Protein AF-A0A497MZ83-F1 (afdb_monomer_lite)

Secondary structure (DSSP, 8-state):
-HHHHHHHHHHHHHHHHHHHHHHHHHHHT-----------------------------------------SSHHHHHHHHHHHHHHHHH-

Radius of gyration: 55.44 Å; chains: 1; bounding box: 96×22×136 Å

Foldseek 3Di:
DVVVVVVVVVVVVVVVVVVVVVVVVVVVPPPPPPPPPPPPPPDDDDDDDDDDDDDDDPDDDDDDAFAADDPDPVVRVVVRVVVVVVVVVD

Sequence (90 aa):
MRFERKILTIFSILAVILVAGYLFIQLQTYPVKAVEEEEIEEETLTVTGIGFAKSMPSIVKIRFSVVTEDISVEDAVRRNAEKMCNAIEA

Structure (mmCIF, N/CA/C/O backbone):
data_AF-A0A497MZ83-F1
#
_entry.id   AF-A0A497MZ83-F1
#
loop_
_atom_site.group_PDB
_atom_site.id
_atom_site.type_symbol
_atom_site.label_atom_id
_atom_site.label_alt_id
_atom_site.label_comp_id
_atom_site.label_asym_id
_atom_site.label_entity_id
_atom_site.label_seq_id
_atom_site.pdbx_PDB_ins_code
_atom_site.Cartn_x
_atom_site.Cartn_y
_atom_site.Cartn_z
_atom_site.occupancy
_atom_site.B_iso_or_equiv
_atom_site.auth_seq_id
_atom_site.auth_comp_id
_atom_site.auth_asym_id
_atom_site.auth_atom_id
_atom_site.pdbx_PDB_model_num
ATOM 1 N N . MET A 1 1 ? 76.348 -1.714 -96.163 1.00 55.88 1 MET A N 1
ATOM 2 C CA . MET A 1 1 ? 74.925 -1.892 -96.547 1.00 55.88 1 MET A CA 1
ATOM 3 C C . MET A 1 1 ? 74.187 -3.126 -96.000 1.00 55.88 1 MET A C 1
ATOM 5 O O . MET A 1 1 ? 73.023 -2.956 -95.653 1.00 55.88 1 MET A O 1
ATOM 9 N N . ARG A 1 2 ? 74.727 -4.365 -95.971 1.00 60.47 2 ARG A N 1
ATOM 10 C CA . ARG A 1 2 ? 74.002 -5.535 -95.386 1.00 60.47 2 ARG A CA 1
ATOM 11 C C . ARG A 1 2 ? 74.142 -5.648 -93.857 1.00 60.47 2 ARG A C 1
ATOM 13 O O . A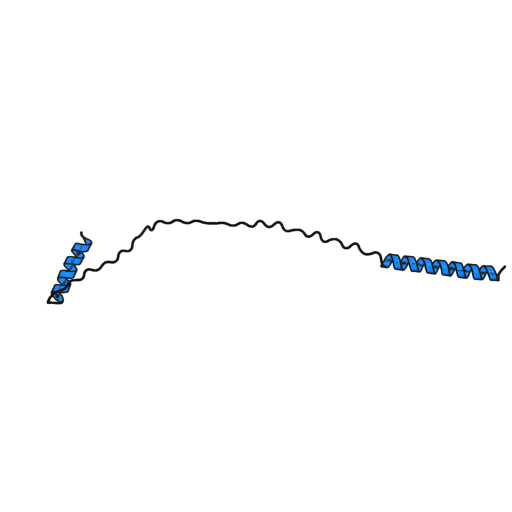RG A 1 2 ? 73.218 -6.117 -93.208 1.00 60.47 2 ARG A O 1
ATOM 20 N N . PHE A 1 3 ? 75.270 -5.209 -93.297 1.00 59.59 3 PHE A N 1
ATOM 21 C CA . PHE A 1 3 ? 75.557 -5.265 -91.856 1.00 59.59 3 PHE A CA 1
ATOM 22 C C . PHE A 1 3 ? 74.808 -4.179 -91.063 1.00 59.59 3 PHE A C 1
ATOM 24 O O . PHE A 1 3 ? 74.149 -4.484 -90.077 1.00 59.59 3 PHE A O 1
ATOM 31 N N . GLU A 1 4 ? 74.783 -2.942 -91.569 1.00 67.44 4 GLU A N 1
ATOM 32 C CA . GLU A 1 4 ? 74.046 -1.816 -90.964 1.00 67.44 4 GLU A CA 1
ATOM 33 C C . GLU A 1 4 ? 72.536 -2.071 -90.896 1.00 67.44 4 GLU A C 1
ATOM 35 O O . GLU A 1 4 ? 71.900 -1.761 -89.895 1.00 67.44 4 GLU A O 1
ATOM 40 N N . ARG A 1 5 ? 71.964 -2.716 -91.925 1.00 72.62 5 ARG A N 1
ATOM 41 C CA . ARG A 1 5 ? 70.546 -3.104 -91.925 1.00 72.62 5 ARG A CA 1
ATOM 42 C C . ARG A 1 5 ? 70.217 -4.107 -90.819 1.00 72.62 5 ARG A C 1
ATOM 44 O O . ARG A 1 5 ? 69.177 -3.972 -90.194 1.00 72.62 5 ARG A O 1
ATOM 51 N N . LYS A 1 6 ? 71.107 -5.067 -90.537 1.00 74.75 6 LYS A N 1
ATOM 52 C CA . LYS A 1 6 ? 70.914 -6.036 -89.444 1.00 74.75 6 LYS A CA 1
ATOM 53 C C . LYS A 1 6 ? 70.947 -5.359 -88.074 1.00 74.75 6 LYS A C 1
ATOM 55 O O . LYS A 1 6 ? 70.119 -5.680 -87.231 1.00 74.75 6 LYS A O 1
ATOM 60 N N . ILE A 1 7 ? 71.861 -4.407 -87.877 1.00 81.50 7 ILE A N 1
ATOM 61 C CA . ILE A 1 7 ? 71.952 -3.632 -86.631 1.00 81.50 7 ILE A CA 1
ATOM 62 C C . ILE A 1 7 ? 70.680 -2.802 -86.427 1.00 81.50 7 ILE A C 1
ATOM 64 O O . ILE A 1 7 ? 70.091 -2.849 -85.351 1.00 81.50 7 ILE A O 1
ATOM 68 N N . LEU A 1 8 ? 70.205 -2.118 -87.471 1.00 81.50 8 LEU A N 1
ATOM 69 C CA . LEU A 1 8 ? 68.981 -1.318 -87.403 1.00 81.50 8 LEU A CA 1
ATOM 70 C C . LEU A 1 8 ? 67.753 -2.166 -87.019 1.00 81.50 8 LEU A C 1
ATOM 72 O O . LEU A 1 8 ? 66.951 -1.747 -86.190 1.00 81.50 8 LEU A O 1
ATOM 76 N N . THR A 1 9 ? 67.633 -3.379 -87.573 1.00 82.75 9 THR A N 1
ATOM 77 C CA . THR A 1 9 ? 66.546 -4.314 -87.237 1.00 82.75 9 THR A CA 1
ATOM 78 C C . THR A 1 9 ? 66.615 -4.795 -85.786 1.00 82.75 9 THR A C 1
ATOM 80 O O . THR A 1 9 ? 65.584 -4.937 -85.135 1.00 82.75 9 THR A O 1
ATOM 83 N N . ILE A 1 10 ? 67.815 -5.020 -85.245 1.00 86.31 10 ILE A N 1
ATOM 84 C CA . ILE A 1 10 ? 67.974 -5.409 -83.836 1.00 86.31 10 ILE A CA 1
ATOM 85 C C . ILE A 1 10 ? 67.509 -4.270 -82.921 1.00 86.31 10 ILE A C 1
ATOM 87 O O . ILE A 1 10 ? 66.735 -4.512 -81.996 1.00 86.31 10 ILE A O 1
ATOM 91 N N . PHE A 1 11 ? 67.904 -3.027 -83.212 1.00 86.19 11 PHE A N 1
ATOM 92 C CA . PHE A 1 11 ? 67.456 -1.864 -82.440 1.00 86.19 11 PHE A CA 1
ATOM 93 C C . PHE A 1 11 ? 65.943 -1.640 -82.526 1.00 86.19 11 PHE A C 1
ATOM 95 O O . PHE A 1 11 ? 65.324 -1.328 -81.509 1.00 86.19 11 PHE A O 1
ATOM 102 N N . SER A 1 12 ? 65.324 -1.849 -83.694 1.00 84.94 12 SER A N 1
ATOM 103 C CA . SER A 1 12 ? 63.869 -1.713 -83.821 1.00 84.94 12 SER A CA 1
ATOM 104 C C . SER A 1 12 ? 63.118 -2.765 -83.004 1.00 84.94 12 SER A C 1
ATOM 106 O O . SER A 1 12 ? 62.125 -2.442 -82.362 1.00 84.94 12 SER A O 1
ATOM 108 N N . ILE A 1 13 ? 63.603 -4.012 -82.979 1.00 88.69 13 ILE A N 1
ATOM 109 C CA . ILE A 1 13 ? 62.999 -5.079 -82.167 1.00 88.69 13 ILE A CA 1
ATOM 110 C C . ILE A 1 13 ? 63.146 -4.760 -80.675 1.00 88.69 13 ILE A C 1
ATOM 112 O O . ILE A 1 13 ? 62.180 -4.883 -79.923 1.00 88.69 13 ILE A O 1
ATOM 116 N N . LEU A 1 14 ? 64.325 -4.294 -80.251 1.00 89.44 14 LEU A N 1
ATOM 117 C CA . LEU A 1 14 ? 64.576 -3.930 -78.857 1.00 89.44 14 LEU A CA 1
ATOM 118 C C . LEU A 1 14 ? 63.647 -2.798 -78.385 1.00 89.44 14 LEU A C 1
ATOM 120 O O . LEU A 1 14 ? 63.107 -2.858 -77.282 1.00 89.44 14 LEU A O 1
ATOM 124 N N . ALA A 1 15 ? 63.419 -1.796 -79.239 1.00 87.44 15 ALA A N 1
ATOM 125 C CA . ALA A 1 15 ? 62.515 -0.687 -78.950 1.00 87.44 15 ALA A CA 1
ATOM 126 C C . ALA A 1 15 ? 61.059 -1.152 -78.779 1.00 87.44 15 ALA A C 1
ATOM 128 O O . ALA A 1 15 ? 60.382 -0.718 -77.849 1.00 87.44 15 ALA A O 1
ATOM 129 N N . VAL A 1 16 ? 60.588 -2.075 -79.624 1.00 90.50 16 VAL A N 1
ATOM 130 C CA . VAL A 1 16 ? 59.228 -2.631 -79.516 1.00 90.50 16 VAL A CA 1
ATOM 131 C C . VAL A 1 16 ? 59.048 -3.408 -78.209 1.00 90.50 16 VAL A C 1
ATOM 133 O O . VAL A 1 16 ? 58.028 -3.243 -77.542 1.00 90.50 16 VAL A O 1
ATOM 136 N N . ILE A 1 17 ? 60.046 -4.200 -77.802 1.00 90.56 17 ILE A N 1
ATOM 137 C CA . ILE A 1 17 ? 60.005 -4.955 -76.539 1.00 90.56 17 ILE A CA 1
ATOM 138 C C . ILE A 1 17 ? 59.938 -4.006 -75.334 1.00 90.56 17 ILE A C 1
ATOM 140 O O . ILE A 1 17 ? 59.142 -4.226 -74.422 1.00 90.56 17 ILE A O 1
ATOM 144 N N . LEU A 1 18 ? 60.726 -2.926 -75.345 1.00 88.88 18 LEU A N 1
ATOM 145 C CA . LEU A 1 18 ? 60.723 -1.909 -74.288 1.00 88.88 18 LEU A CA 1
ATOM 146 C C . LEU A 1 18 ? 59.359 -1.222 -74.140 1.00 88.88 18 LEU A C 1
ATOM 148 O O . LEU A 1 18 ? 58.856 -1.087 -73.026 1.00 88.88 18 LEU A O 1
ATOM 152 N N . VAL A 1 19 ? 58.740 -0.827 -75.255 1.00 87.81 19 VAL A N 1
ATOM 153 C CA . VAL A 1 19 ? 57.422 -0.172 -75.243 1.00 87.81 19 VAL A CA 1
ATOM 154 C C . VAL A 1 19 ? 56.332 -1.133 -74.768 1.00 87.81 19 VAL A C 1
ATOM 156 O O . VAL A 1 19 ? 55.504 -0.758 -73.938 1.00 87.81 19 VAL A O 1
ATOM 159 N N . ALA A 1 20 ? 56.350 -2.383 -75.238 1.00 85.06 20 ALA A N 1
ATOM 160 C CA . ALA A 1 20 ? 55.394 -3.399 -74.803 1.00 85.06 20 ALA A CA 1
ATOM 161 C C . ALA A 1 20 ? 55.514 -3.691 -73.296 1.00 85.06 20 ALA A C 1
ATOM 163 O O . ALA A 1 20 ? 54.499 -3.772 -72.604 1.00 85.06 20 ALA A O 1
ATOM 164 N N . GLY A 1 21 ? 56.743 -3.779 -72.776 1.00 84.50 21 GLY A N 1
ATOM 165 C CA . GLY A 1 21 ? 56.996 -3.956 -71.345 1.00 84.50 21 GLY A CA 1
ATOM 166 C C . GLY A 1 21 ? 56.483 -2.786 -70.502 1.00 84.50 21 GLY A C 1
ATOM 167 O O . GLY A 1 21 ? 55.831 -3.005 -69.484 1.00 84.50 21 GLY A O 1
ATOM 168 N N . TYR A 1 22 ? 56.707 -1.546 -70.950 1.00 83.44 22 TYR A N 1
ATOM 169 C CA . TYR A 1 22 ? 56.215 -0.352 -70.256 1.00 83.44 22 TYR A CA 1
ATOM 170 C C . TYR A 1 22 ? 54.681 -0.311 -70.174 1.00 83.44 22 TYR A C 1
ATOM 172 O O . TYR A 1 22 ? 54.122 -0.063 -69.105 1.00 83.44 22 TYR A O 1
ATOM 180 N N . LEU A 1 23 ? 53.994 -0.601 -71.285 1.00 80.75 23 LEU A N 1
ATOM 181 C CA . LEU A 1 23 ? 52.529 -0.616 -71.329 1.00 80.75 23 LEU A CA 1
ATOM 182 C C . LEU A 1 23 ? 51.931 -1.721 -70.449 1.00 80.75 23 LEU A C 1
ATOM 18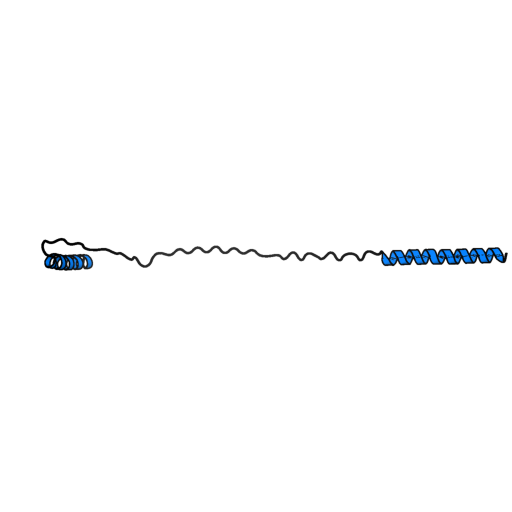4 O O . LEU A 1 23 ? 50.915 -1.493 -69.797 1.00 80.75 23 LEU A O 1
ATOM 188 N N . PHE A 1 24 ? 52.569 -2.893 -70.392 1.00 79.25 24 PHE A N 1
ATOM 189 C CA . PHE A 1 24 ? 52.118 -3.998 -69.545 1.00 79.25 24 PHE A CA 1
ATOM 190 C C . PHE A 1 24 ? 52.174 -3.644 -68.053 1.00 79.25 24 PHE A C 1
ATOM 192 O O . PHE A 1 24 ? 51.224 -3.921 -67.323 1.00 79.25 24 PHE A O 1
ATOM 199 N N . ILE A 1 25 ? 53.246 -2.977 -67.609 1.00 75.25 25 ILE A N 1
ATOM 200 C CA . ILE A 1 25 ? 53.384 -2.522 -66.217 1.00 75.25 25 ILE A CA 1
ATOM 201 C C . ILE A 1 25 ? 52.302 -1.490 -65.883 1.00 75.25 25 ILE A C 1
ATOM 203 O O . ILE A 1 25 ? 51.626 -1.638 -64.870 1.00 75.25 25 ILE A O 1
ATOM 207 N N . GLN A 1 26 ? 52.082 -0.501 -66.760 1.00 68.69 26 GLN A N 1
ATOM 208 C CA . GLN A 1 26 ? 51.041 0.516 -66.561 1.00 68.69 26 GLN A CA 1
ATOM 209 C C . GLN A 1 26 ? 49.643 -0.097 -66.433 1.00 68.69 26 GLN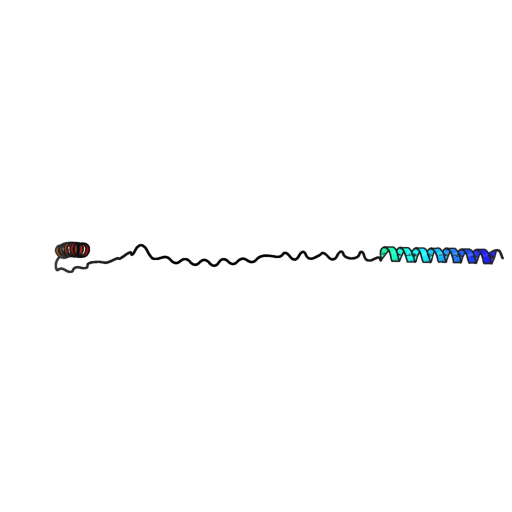 A C 1
ATOM 211 O O . GLN A 1 26 ? 48.855 0.339 -65.596 1.00 68.69 26 GLN A O 1
ATOM 216 N N . LEU A 1 27 ? 49.344 -1.137 -67.223 1.00 64.75 27 LEU A N 1
ATOM 217 C CA . LEU A 1 27 ? 48.062 -1.837 -67.157 1.00 64.75 27 LEU A CA 1
ATOM 218 C C . LEU A 1 27 ? 47.844 -2.527 -65.800 1.00 64.75 27 LEU A C 1
ATOM 220 O O . LEU A 1 27 ? 46.722 -2.540 -65.301 1.00 64.75 27 LEU A O 1
ATOM 224 N N . GLN A 1 28 ? 48.904 -3.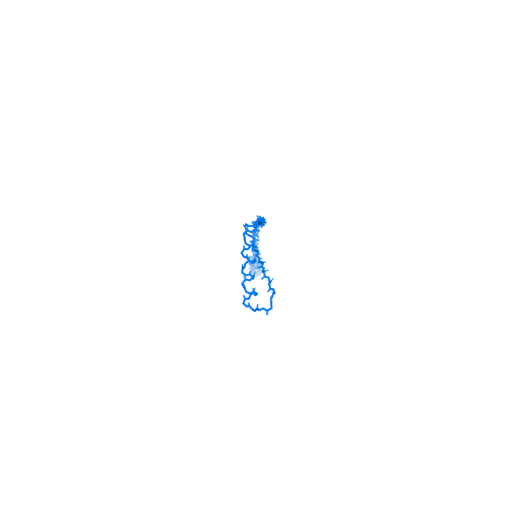075 -65.194 1.00 62.44 28 GLN A N 1
ATOM 225 C CA . GLN A 1 28 ? 48.829 -3.707 -63.871 1.00 62.44 28 GLN A CA 1
ATOM 226 C C . GLN A 1 28 ? 48.783 -2.703 -62.717 1.00 62.44 28 GLN A C 1
ATOM 228 O O . GLN A 1 28 ? 48.305 -3.045 -61.638 1.00 62.44 28 GLN A O 1
ATOM 233 N N . THR A 1 29 ? 49.264 -1.477 -62.924 1.00 59.38 29 THR A N 1
ATOM 234 C CA . THR A 1 29 ? 49.296 -0.438 -61.888 1.00 59.38 29 THR A CA 1
ATOM 235 C C . THR A 1 29 ? 48.127 0.533 -61.946 1.00 59.38 29 THR A C 1
ATOM 237 O O . THR A 1 29 ? 48.130 1.480 -61.165 1.00 59.38 29 THR A O 1
ATOM 240 N N . TYR A 1 30 ? 47.134 0.344 -62.827 1.00 55.91 30 TYR A N 1
ATOM 241 C CA . TYR A 1 30 ? 45.895 1.116 -62.724 1.00 55.91 30 TYR A CA 1
ATOM 242 C C . TYR A 1 30 ? 45.282 0.851 -61.346 1.00 55.91 30 TYR A C 1
ATOM 244 O O . TYR A 1 30 ? 44.862 -0.279 -61.083 1.00 55.91 30 TYR A O 1
ATOM 252 N N . PRO A 1 31 ? 45.224 1.854 -60.452 1.00 52.78 31 PRO A N 1
ATOM 253 C CA . PRO A 1 31 ? 44.535 1.663 -59.198 1.00 52.78 31 PRO A CA 1
ATOM 254 C C . PRO A 1 31 ? 43.064 1.460 -59.550 1.00 52.78 31 PRO A C 1
ATOM 256 O O . PRO A 1 31 ? 42.431 2.328 -60.158 1.00 52.78 31 PRO A O 1
ATOM 259 N N . VAL A 1 32 ? 42.528 0.290 -59.199 1.00 54.59 32 VAL A N 1
ATOM 260 C CA . VAL A 1 32 ? 41.084 0.104 -59.064 1.00 54.59 32 VAL A CA 1
ATOM 261 C C . VAL A 1 32 ? 40.631 1.265 -58.192 1.00 54.59 32 VAL A C 1
ATOM 263 O O . VAL A 1 32 ? 41.085 1.378 -57.053 1.00 54.59 32 VAL A O 1
ATOM 266 N N . LYS A 1 33 ? 39.838 2.190 -58.748 1.00 51.06 33 LYS A N 1
ATOM 267 C CA . LYS A 1 33 ? 39.219 3.240 -57.942 1.00 51.06 33 LYS A CA 1
ATOM 268 C C . LYS A 1 33 ? 38.492 2.508 -56.824 1.00 51.06 33 LYS A C 1
ATOM 270 O O . LYS A 1 33 ? 37.589 1.726 -57.118 1.00 51.06 33 LYS A O 1
ATOM 275 N N . ALA A 1 34 ? 38.956 2.690 -55.590 1.00 50.50 34 ALA A N 1
ATOM 276 C CA . ALA A 1 34 ? 38.227 2.230 -54.428 1.00 50.50 34 ALA A CA 1
ATOM 277 C C . ALA A 1 34 ? 36.812 2.786 -54.585 1.00 50.50 34 ALA A C 1
ATOM 279 O O . ALA A 1 34 ? 36.638 3.990 -54.779 1.00 50.50 34 ALA A O 1
ATOM 280 N N . VAL A 1 35 ? 35.830 1.891 -54.651 1.00 54.12 35 VAL A N 1
ATOM 281 C CA . VAL A 1 35 ? 34.437 2.282 -54.496 1.00 54.12 35 VAL A CA 1
ATOM 282 C C . VAL A 1 35 ? 34.391 2.867 -53.094 1.00 54.12 35 VAL A C 1
ATOM 284 O O . VAL A 1 35 ? 34.663 2.151 -52.134 1.00 54.12 35 VAL A O 1
ATOM 287 N N . GLU A 1 36 ? 34.198 4.180 -52.991 1.00 51.75 36 GLU A N 1
ATOM 288 C CA . GLU A 1 36 ? 33.845 4.801 -51.723 1.00 51.75 36 GLU A CA 1
ATOM 289 C C . GLU A 1 36 ? 32.552 4.106 -51.298 1.00 51.75 36 GLU A C 1
ATOM 291 O O . GLU A 1 36 ? 31.534 4.211 -51.983 1.00 51.75 36 GLU A O 1
ATOM 296 N N . GLU A 1 37 ? 32.631 3.265 -50.266 1.00 52.06 37 GLU A N 1
ATOM 297 C CA . GLU A 1 37 ? 31.442 2.751 -49.603 1.00 52.06 37 GLU A CA 1
ATOM 298 C C . GLU A 1 37 ? 30.697 3.992 -49.110 1.00 52.06 37 GLU A C 1
ATOM 300 O O . GLU A 1 37 ? 31.167 4.675 -48.202 1.00 52.06 37 GLU A O 1
ATOM 305 N N . GLU A 1 38 ? 29.599 4.354 -49.778 1.00 54.66 38 GLU A N 1
ATOM 306 C CA . GLU A 1 38 ? 28.659 5.333 -49.246 1.00 54.66 38 GLU A CA 1
ATOM 307 C C . GLU A 1 38 ? 28.225 4.795 -47.878 1.00 54.66 38 GLU A C 1
ATOM 309 O O . GLU A 1 38 ? 27.485 3.812 -47.798 1.00 54.66 38 GLU A O 1
ATOM 314 N N . GLU A 1 39 ? 28.746 5.387 -46.799 1.00 54.12 39 GLU A N 1
ATOM 315 C CA . GLU A 1 39 ? 28.219 5.186 -45.455 1.00 54.12 39 GLU A CA 1
ATOM 316 C C . GLU A 1 39 ? 26.733 5.548 -45.514 1.00 54.12 39 GLU A C 1
ATOM 318 O O . GLU A 1 39 ? 26.360 6.718 -45.608 1.00 54.12 39 GLU A O 1
ATOM 323 N N . ILE A 1 40 ? 25.870 4.533 -45.515 1.00 62.00 40 ILE A N 1
ATOM 324 C CA . ILE A 1 40 ? 24.438 4.726 -45.324 1.00 62.00 40 ILE A CA 1
ATOM 325 C C . ILE A 1 40 ? 24.284 5.129 -43.859 1.00 62.00 40 ILE A C 1
ATOM 327 O O . ILE A 1 40 ? 24.242 4.282 -42.969 1.00 62.00 40 ILE A O 1
ATOM 331 N N . GLU A 1 41 ? 24.285 6.434 -43.606 1.00 62.62 41 GLU A N 1
ATOM 332 C CA . GLU A 1 41 ? 24.027 7.009 -42.293 1.00 62.62 41 GLU A CA 1
ATOM 333 C C . GLU A 1 41 ? 22.591 6.619 -41.892 1.00 62.62 41 GLU A C 1
ATOM 335 O O . GLU A 1 41 ? 21.610 7.123 -42.441 1.00 62.62 41 GLU A O 1
ATOM 340 N N . GLU A 1 42 ? 22.444 5.627 -41.007 1.00 66.56 42 GLU A N 1
ATOM 341 C CA . GLU A 1 42 ? 21.130 5.181 -40.543 1.00 66.56 42 GLU A CA 1
ATOM 342 C C . GLU A 1 42 ? 20.483 6.289 -39.696 1.00 66.56 42 GLU A C 1
ATOM 344 O O . GLU A 1 42 ? 20.830 6.501 -38.530 1.00 66.56 42 GLU A O 1
ATOM 349 N N . GLU A 1 43 ? 19.513 7.002 -40.273 1.00 70.56 43 GLU A N 1
ATOM 350 C CA . GLU A 1 43 ? 18.695 7.971 -39.544 1.00 70.56 43 GLU A CA 1
ATOM 351 C C . GLU A 1 43 ? 17.847 7.249 -38.481 1.00 70.56 43 GLU A C 1
ATOM 353 O O . GLU A 1 43 ? 16.814 6.639 -38.769 1.00 70.56 43 GLU A O 1
ATOM 358 N N . THR A 1 44 ? 18.276 7.311 -37.217 1.00 73.69 44 THR A N 1
ATOM 359 C CA . THR A 1 44 ? 17.541 6.721 -36.090 1.00 73.69 44 THR A CA 1
ATOM 360 C C . THR A 1 44 ? 16.714 7.773 -35.354 1.00 73.69 44 THR A C 1
ATOM 362 O O . THR A 1 44 ? 17.199 8.825 -34.937 1.00 73.69 44 THR A O 1
ATOM 365 N N . LEU A 1 45 ? 15.428 7.480 -35.149 1.00 78.44 45 LEU A N 1
ATOM 366 C CA . LEU A 1 45 ? 14.532 8.325 -34.364 1.00 78.44 45 LEU A CA 1
ATOM 367 C C . LEU A 1 45 ? 14.574 7.891 -32.893 1.00 78.44 45 LEU A C 1
ATOM 369 O O . LEU A 1 45 ? 14.017 6.858 -32.521 1.00 78.44 45 LEU A O 1
ATOM 373 N N . THR A 1 46 ? 15.196 8.698 -32.034 1.00 77.12 46 THR A N 1
ATOM 374 C CA . THR A 1 46 ? 15.146 8.469 -30.582 1.00 77.12 46 THR A CA 1
ATOM 375 C C . THR A 1 46 ? 13.833 9.005 -30.020 1.00 77.12 46 THR A C 1
ATOM 377 O O . THR A 1 46 ? 13.574 10.208 -30.068 1.00 77.12 46 THR A O 1
ATOM 380 N N . VAL A 1 47 ? 13.003 8.120 -29.464 1.00 79.62 47 VAL A N 1
ATOM 381 C CA . VAL A 1 47 ? 11.720 8.487 -28.849 1.00 79.62 47 VAL A CA 1
ATOM 382 C C . VAL A 1 47 ? 11.786 8.268 -27.346 1.00 79.62 47 VAL A C 1
ATOM 384 O O . VAL A 1 47 ? 12.013 7.155 -26.876 1.00 79.62 47 VAL A O 1
ATOM 387 N N . THR A 1 48 ? 11.514 9.328 -26.591 1.00 76.88 48 THR A N 1
ATOM 388 C CA . THR A 1 48 ? 11.437 9.278 -25.130 1.00 76.88 48 THR A CA 1
ATOM 389 C C . THR A 1 48 ? 9.998 9.508 -24.697 1.00 76.88 48 THR A C 1
ATOM 391 O O . THR A 1 48 ? 9.442 10.586 -24.894 1.00 76.88 48 THR A O 1
ATOM 394 N N . GLY A 1 49 ? 9.387 8.490 -24.093 1.00 78.44 49 GLY A N 1
ATOM 395 C CA . GLY A 1 49 ? 8.077 8.601 -23.458 1.00 78.44 49 GLY A CA 1
ATOM 396 C C . GLY A 1 49 ? 8.225 8.891 -21.968 1.00 78.44 49 GLY A C 1
ATOM 397 O O . GLY A 1 49 ? 8.871 8.127 -21.255 1.00 78.44 49 GLY A O 1
ATOM 398 N N . ILE A 1 50 ? 7.604 9.967 -21.484 1.00 81.62 50 ILE A N 1
ATOM 399 C CA . ILE A 1 50 ? 7.507 10.258 -20.049 1.00 81.62 50 ILE A CA 1
ATOM 400 C C . ILE A 1 50 ? 6.047 10.090 -19.633 1.00 81.62 50 ILE A C 1
ATOM 402 O O . ILE A 1 50 ? 5.171 10.819 -20.093 1.00 81.62 50 ILE A O 1
ATOM 406 N N . GLY A 1 51 ? 5.787 9.109 -18.770 1.00 79.31 51 GLY A N 1
ATOM 407 C CA . GLY A 1 51 ? 4.469 8.858 -18.198 1.00 79.31 51 GLY A CA 1
ATOM 408 C C . GLY A 1 51 ? 4.351 9.457 -16.802 1.00 79.31 51 GLY A C 1
ATOM 409 O O . GLY A 1 51 ? 5.222 9.253 -15.960 1.00 79.31 51 GLY A O 1
ATOM 410 N N . PHE A 1 52 ? 3.246 10.149 -16.537 1.00 80.38 52 PHE A N 1
ATOM 411 C CA . PHE A 1 52 ? 2.894 10.610 -15.197 1.00 80.38 52 PHE A CA 1
ATOM 412 C C . PHE A 1 52 ? 1.615 9.912 -14.747 1.00 80.38 52 PHE A C 1
ATOM 414 O O . PHE A 1 52 ? 0.587 9.992 -15.417 1.00 80.38 52 PHE A O 1
ATOM 421 N N . ALA A 1 53 ? 1.675 9.245 -13.596 1.00 83.06 53 ALA A N 1
ATOM 422 C CA . ALA A 1 53 ? 0.516 8.648 -12.954 1.00 83.06 53 ALA A CA 1
ATOM 423 C C . ALA A 1 53 ? 0.274 9.344 -11.615 1.00 83.06 53 ALA A C 1
ATOM 425 O O . ALA A 1 53 ? 1.165 9.430 -10.770 1.00 83.06 53 ALA A O 1
ATOM 426 N N . LYS A 1 54 ? -0.950 9.829 -11.418 1.00 82.88 54 LYS A N 1
ATOM 427 C CA . LYS A 1 54 ? -1.427 10.339 -10.135 1.00 82.88 54 LYS A CA 1
ATOM 428 C C . LYS A 1 54 ? -2.592 9.467 -9.704 1.00 82.88 54 LYS A C 1
ATOM 430 O O . LYS A 1 54 ? -3.547 9.308 -10.458 1.00 82.88 54 LYS A O 1
ATOM 435 N N . SER A 1 55 ? -2.511 8.908 -8.505 1.00 86.56 55 SER A N 1
ATOM 436 C CA . SER A 1 55 ? -3.613 8.165 -7.903 1.00 86.56 55 SER A CA 1
ATOM 437 C C . SER A 1 55 ? -4.014 8.811 -6.588 1.00 86.56 55 SER A C 1
ATOM 439 O O . SER A 1 55 ? -3.214 9.464 -5.915 1.00 86.56 55 SER A O 1
ATOM 441 N N . MET A 1 56 ? -5.286 8.652 -6.252 1.00 86.56 56 MET A N 1
ATOM 442 C CA . MET A 1 56 ? -5.818 9.009 -4.951 1.00 86.56 56 MET A CA 1
ATOM 443 C C . MET A 1 56 ? -6.093 7.695 -4.216 1.00 86.56 56 MET A C 1
ATOM 445 O O . MET A 1 56 ? -6.724 6.812 -4.804 1.00 86.56 56 MET A O 1
ATOM 449 N N . PRO A 1 57 ? -5.587 7.507 -2.986 1.00 84.06 57 PRO A N 1
ATOM 450 C CA . PRO A 1 57 ? -5.810 6.270 -2.255 1.00 84.06 57 PRO A CA 1
ATOM 451 C C . PRO A 1 57 ? -7.308 6.103 -1.992 1.00 84.06 57 PRO A C 1
ATOM 453 O O . PRO A 1 57 ? -7.940 6.952 -1.371 1.00 84.06 57 PRO A O 1
ATOM 456 N N . SER A 1 58 ? -7.872 5.006 -2.489 1.00 90.12 58 SER A N 1
ATOM 457 C CA . SER A 1 58 ? -9.294 4.676 -2.350 1.00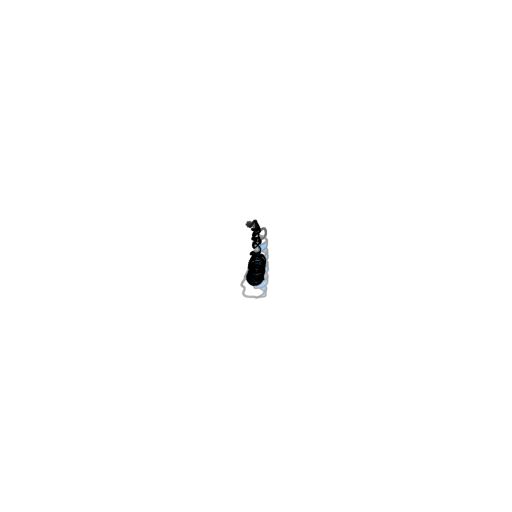 90.12 58 SER A CA 1
ATOM 458 C C . SER A 1 58 ? -9.622 3.971 -1.034 1.00 90.12 58 SER A C 1
ATOM 460 O O . SER A 1 58 ? -10.791 3.817 -0.693 1.00 90.12 58 SER A O 1
ATOM 462 N N . ILE A 1 59 ? -8.602 3.519 -0.299 1.00 92.06 59 ILE A N 1
ATOM 463 C CA . ILE A 1 59 ? -8.745 2.737 0.929 1.00 92.06 59 ILE A CA 1
ATOM 464 C C . ILE A 1 59 ? -7.778 3.282 1.976 1.00 92.06 59 ILE A C 1
ATOM 466 O O . ILE A 1 59 ? -6.590 3.465 1.707 1.00 92.06 59 ILE A O 1
ATOM 470 N N . VAL A 1 60 ? -8.283 3.477 3.193 1.00 89.19 60 VAL A N 1
ATOM 471 C CA . VAL A 1 60 ? -7.480 3.800 4.374 1.00 89.19 60 VAL A CA 1
ATOM 472 C C . VAL A 1 60 ? -7.590 2.644 5.360 1.00 89.19 60 VAL A C 1
ATOM 474 O O . VAL A 1 60 ? -8.686 2.215 5.711 1.00 89.19 60 VAL A O 1
ATOM 477 N N . LYS A 1 61 ? -6.445 2.127 5.815 1.00 93.12 61 LYS A N 1
ATOM 478 C CA . LYS A 1 61 ? -6.382 1.080 6.839 1.00 93.12 61 LYS A CA 1
ATOM 479 C C . LYS A 1 61 ? -6.056 1.706 8.190 1.00 93.12 61 LYS A C 1
ATOM 481 O O . LYS A 1 61 ? -4.898 2.015 8.458 1.00 93.12 61 LYS A O 1
ATOM 486 N N . ILE A 1 62 ? -7.066 1.854 9.040 1.00 90.44 62 ILE A N 1
ATOM 487 C CA . ILE A 1 62 ? -6.912 2.370 10.405 1.00 90.44 62 ILE A CA 1
ATOM 488 C C . ILE A 1 62 ? -6.807 1.187 11.367 1.00 90.44 62 ILE A C 1
ATOM 490 O O . ILE A 1 62 ? -7.591 0.243 11.292 1.00 90.44 62 ILE A O 1
ATOM 494 N N . ARG A 1 63 ? -5.815 1.220 12.260 1.00 91.94 63 ARG A N 1
ATOM 495 C CA . ARG A 1 63 ? -5.704 0.284 13.383 1.00 91.94 63 ARG A CA 1
ATOM 496 C C . ARG A 1 63 ? -5.792 1.078 14.674 1.00 91.94 63 ARG A C 1
ATOM 498 O O . ARG A 1 63 ? -5.030 2.022 14.852 1.00 91.94 63 ARG A O 1
ATOM 505 N N . PHE A 1 64 ? -6.676 0.663 15.566 1.00 91.19 64 PHE A N 1
ATOM 506 C CA . PHE A 1 64 ? -6.757 1.192 16.920 1.00 91.19 64 PHE A CA 1
ATOM 507 C C . PHE A 1 64 ? -6.944 0.042 17.905 1.00 91.19 64 PHE A C 1
ATOM 509 O O . PHE A 1 64 ? -7.204 -1.101 17.521 1.00 91.19 64 PHE A O 1
ATOM 516 N N . SER A 1 65 ? -6.726 0.321 19.182 1.00 93.12 65 SER A N 1
ATOM 517 C CA . SER A 1 65 ? -6.830 -0.671 20.246 1.00 93.12 65 SER A CA 1
ATOM 518 C C . SER A 1 65 ? -7.359 -0.002 21.502 1.00 93.12 65 SER A C 1
ATOM 520 O O . SER A 1 65 ? -6.989 1.130 21.805 1.00 93.12 65 SER A O 1
ATOM 522 N N . VAL A 1 66 ? -8.219 -0.715 22.223 1.00 92.00 66 VAL A N 1
ATOM 523 C CA . VAL A 1 66 ? -8.775 -0.277 23.502 1.00 92.00 66 VAL A CA 1
ATOM 524 C C . VAL A 1 66 ? -8.077 -1.062 24.602 1.00 92.00 66 VAL A C 1
ATOM 526 O O . VAL A 1 66 ? -8.057 -2.293 24.588 1.00 92.00 66 VAL A O 1
ATOM 529 N N . VAL A 1 67 ? -7.481 -0.346 25.551 1.00 93.38 67 VAL A N 1
ATOM 530 C CA . VAL A 1 67 ? -6.813 -0.932 26.717 1.00 93.38 67 VAL A CA 1
ATOM 531 C C . VAL A 1 67 ? -7.610 -0.557 27.956 1.00 93.38 67 VAL A C 1
ATOM 533 O O . VAL A 1 67 ? -8.022 0.592 28.118 1.00 93.38 67 VAL A O 1
ATOM 536 N N . THR A 1 68 ? -7.876 -1.546 28.807 1.00 93.38 68 THR A N 1
ATOM 537 C CA . THR A 1 68 ? -8.680 -1.370 30.018 1.00 93.38 68 THR A CA 1
ATOM 538 C C . THR A 1 68 ? -8.002 -2.068 31.179 1.00 93.38 68 THR A C 1
ATOM 540 O O . THR A 1 68 ? -7.579 -3.213 31.043 1.00 93.38 68 THR A O 1
ATOM 543 N N . GLU A 1 69 ? -7.924 -1.370 32.305 1.00 94.25 69 GLU A N 1
ATOM 544 C CA . GLU A 1 69 ? -7.354 -1.873 33.551 1.00 94.25 69 GLU A CA 1
ATOM 545 C C . GLU A 1 69 ? -8.465 -2.161 34.565 1.00 94.25 69 GLU A C 1
ATOM 547 O O . GLU A 1 69 ? -9.497 -1.473 34.600 1.00 94.25 69 GLU A O 1
ATOM 552 N N . ASP A 1 70 ? -8.255 -3.196 35.377 1.00 94.69 70 ASP A N 1
ATOM 553 C CA . ASP A 1 70 ? -9.116 -3.552 36.499 1.00 94.69 70 ASP A CA 1
ATOM 554 C C . ASP A 1 70 ? -8.380 -4.392 37.546 1.00 94.69 70 ASP A C 1
ATOM 556 O O . ASP A 1 70 ? -7.288 -4.899 37.294 1.00 94.69 70 ASP A O 1
ATOM 560 N N . ILE A 1 71 ? -9.007 -4.553 38.711 1.00 93.62 71 ILE A N 1
ATOM 561 C CA . ILE A 1 71 ? -8.498 -5.359 39.823 1.00 93.62 71 ILE A CA 1
ATOM 562 C C . ILE A 1 71 ? -8.551 -6.861 39.480 1.00 93.62 71 ILE A C 1
ATOM 564 O O . ILE A 1 71 ? -7.651 -7.605 39.863 1.00 93.62 71 ILE A O 1
ATOM 568 N N . SER A 1 72 ? -9.574 -7.307 38.739 1.00 95.69 72 SER A N 1
ATOM 569 C CA . SER A 1 72 ? -9.719 -8.686 38.250 1.00 95.69 72 SER A CA 1
ATOM 570 C C . SER A 1 72 ? -9.529 -8.765 36.737 1.00 95.69 72 SER A C 1
ATOM 572 O O . SER A 1 72 ? -10.006 -7.907 35.995 1.00 95.69 72 SER A O 1
ATOM 574 N N . VAL A 1 73 ? -8.894 -9.840 36.261 1.00 93.06 73 VAL A N 1
ATOM 575 C CA . VAL A 1 73 ? -8.755 -10.119 34.821 1.00 93.06 73 VAL A CA 1
ATOM 576 C C . VAL A 1 73 ? -10.126 -10.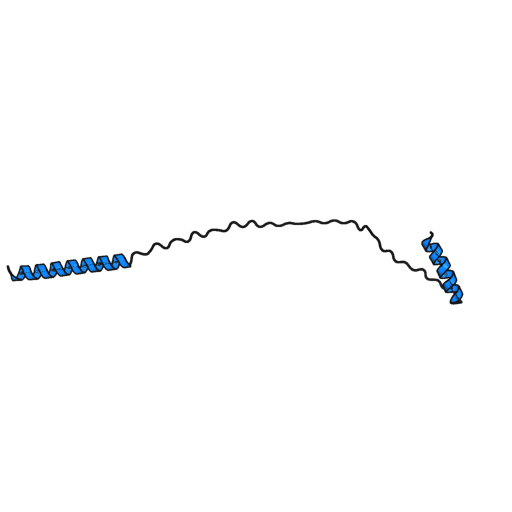248 34.152 1.00 93.06 73 VAL A C 1
ATOM 578 O O . VAL A 1 73 ? -10.323 -9.745 33.048 1.00 93.06 73 VAL A O 1
ATOM 581 N N . GLU A 1 74 ? -11.086 -10.882 34.823 1.00 94.94 74 GLU A N 1
ATOM 582 C CA . GLU A 1 74 ? -12.433 -11.116 34.287 1.00 94.94 74 GLU A CA 1
ATOM 583 C C . GLU A 1 74 ? -13.180 -9.799 34.065 1.00 94.94 74 GLU A C 1
ATOM 585 O O . GLU A 1 74 ? -13.761 -9.578 32.999 1.00 94.94 74 GLU A O 1
ATOM 590 N N . ASP A 1 75 ? -13.096 -8.885 35.031 1.00 95.38 75 ASP A N 1
ATOM 591 C CA . ASP A 1 75 ? -13.718 -7.572 34.905 1.00 95.38 75 ASP A CA 1
ATOM 592 C C . ASP A 1 75 ? -12.970 -6.671 33.910 1.00 95.38 75 ASP A C 1
ATOM 594 O O . ASP A 1 75 ? -13.612 -5.951 33.139 1.00 95.38 75 ASP A O 1
ATOM 598 N N . ALA A 1 76 ? -11.636 -6.770 33.824 1.00 95.25 76 ALA A N 1
ATOM 599 C CA . ALA A 1 76 ? -10.854 -6.071 32.805 1.00 95.25 76 ALA A CA 1
ATOM 600 C C . ALA A 1 76 ? -11.279 -6.484 31.389 1.00 95.25 76 ALA A C 1
ATOM 602 O O . ALA A 1 76 ? -11.484 -5.618 30.537 1.00 95.25 76 ALA A O 1
ATOM 603 N N . VAL A 1 77 ? -11.464 -7.786 31.140 1.00 94.88 77 VAL A N 1
ATOM 604 C CA . VAL A 1 77 ? -11.925 -8.308 29.843 1.00 94.88 77 VAL A CA 1
ATOM 605 C C . VAL A 1 77 ? -13.352 -7.853 29.553 1.00 94.88 77 VAL A C 1
ATOM 607 O O . VAL A 1 77 ? -13.611 -7.342 28.462 1.00 94.88 77 VAL A O 1
ATOM 610 N N . ARG A 1 78 ? -14.265 -7.975 30.526 1.00 95.94 78 ARG A N 1
ATOM 611 C CA . ARG A 1 78 ? -15.665 -7.557 30.366 1.00 95.94 78 ARG A CA 1
ATOM 612 C C . ARG A 1 78 ? -15.773 -6.068 30.033 1.00 95.94 78 ARG A C 1
ATOM 614 O O . ARG A 1 78 ? -16.398 -5.709 29.037 1.00 95.94 78 ARG A O 1
ATOM 621 N N . ARG A 1 79 ? -15.107 -5.200 30.804 1.00 95.00 79 ARG A N 1
ATOM 622 C CA . ARG A 1 79 ? -15.117 -3.746 30.563 1.00 95.00 79 ARG A CA 1
ATOM 623 C C . ARG A 1 79 ? -14.398 -3.357 29.276 1.00 95.00 79 ARG A C 1
ATOM 625 O O . ARG A 1 79 ? -14.789 -2.382 28.638 1.00 95.00 79 ARG A O 1
ATOM 632 N N . ASN A 1 80 ? -13.353 -4.088 28.883 1.00 96.19 80 ASN A N 1
ATOM 633 C CA . ASN A 1 80 ? -12.696 -3.860 27.599 1.00 96.19 80 ASN A CA 1
ATOM 634 C C . ASN A 1 80 ? -13.651 -4.153 26.439 1.00 96.19 80 ASN A C 1
ATOM 636 O O . ASN A 1 80 ? -13.781 -3.319 25.548 1.00 96.19 80 ASN A O 1
ATOM 640 N N . ALA A 1 81 ? -14.373 -5.276 26.492 1.00 93.25 81 ALA A N 1
ATOM 641 C CA . ALA A 1 81 ? -15.366 -5.623 25.481 1.00 93.25 81 ALA A CA 1
ATOM 642 C C . ALA A 1 81 ? -16.461 -4.549 25.365 1.00 93.25 81 ALA A C 1
ATOM 644 O O . ALA A 1 81 ? -16.737 -4.083 24.264 1.00 93.25 81 ALA A O 1
ATOM 645 N N . GLU A 1 82 ? -17.007 -4.084 26.494 1.00 94.88 82 GLU A N 1
ATOM 646 C CA . GLU A 1 82 ? -17.992 -2.992 26.526 1.00 94.88 82 GLU A CA 1
ATOM 647 C C . GLU A 1 82 ? -17.437 -1.700 25.892 1.00 94.88 82 GLU A C 1
ATOM 649 O O . GLU A 1 82 ? -18.083 -1.082 25.045 1.00 94.88 82 GLU A O 1
ATOM 654 N N . LYS A 1 83 ? -16.205 -1.304 26.243 1.00 94.62 83 LYS A N 1
ATOM 655 C CA . LYS A 1 83 ? -15.560 -0.109 25.673 1.00 94.62 83 LYS A CA 1
ATOM 656 C C . LYS A 1 83 ? -15.231 -0.255 24.190 1.00 94.62 83 LYS A C 1
ATOM 658 O O . LYS A 1 83 ? -15.328 0.729 23.462 1.00 94.62 83 LYS A O 1
ATOM 663 N N . MET A 1 84 ? -14.834 -1.445 23.744 1.00 94.62 84 MET A N 1
ATOM 664 C CA . MET A 1 84 ? -14.579 -1.717 22.332 1.00 94.62 84 MET A CA 1
ATOM 665 C C . MET A 1 84 ? -15.874 -1.638 21.521 1.00 94.62 84 MET A C 1
ATOM 667 O O . MET A 1 84 ? -15.863 -1.022 20.462 1.00 94.62 84 MET A O 1
ATOM 671 N N . CYS A 1 85 ? -16.991 -2.175 22.025 1.00 93.44 85 CYS A N 1
ATOM 672 C CA . CYS A 1 85 ? -18.296 -2.019 21.377 1.00 93.44 85 CYS A CA 1
ATOM 673 C C . CYS A 1 85 ? -18.672 -0.540 21.232 1.00 93.44 85 CYS A C 1
ATOM 675 O O . CYS A 1 85 ? -18.950 -0.089 20.125 1.00 93.44 85 CYS A O 1
ATOM 677 N N . ASN A 1 86 ? -18.554 0.243 22.309 1.00 92.88 86 ASN A N 1
ATOM 678 C CA . ASN A 1 86 ? -18.822 1.682 22.252 1.00 92.88 86 ASN A CA 1
ATOM 679 C C . ASN A 1 86 ? -17.904 2.414 21.257 1.00 92.88 86 ASN A C 1
ATOM 681 O O . ASN A 1 86 ? -18.346 3.340 20.592 1.00 92.88 86 ASN A O 1
ATOM 685 N N . ALA A 1 87 ? -16.635 2.012 21.141 1.00 90.06 87 ALA A N 1
ATOM 686 C CA . ALA A 1 87 ? -15.690 2.614 20.197 1.00 90.06 87 ALA A CA 1
ATOM 687 C C . ALA A 1 87 ? -15.983 2.269 18.725 1.00 90.06 87 ALA A C 1
ATOM 689 O O . ALA A 1 87 ? -15.499 2.966 17.838 1.00 90.06 87 ALA A O 1
ATOM 690 N N . ILE A 1 88 ? -16.722 1.188 18.467 1.00 89.69 88 ILE A N 1
ATOM 691 C CA . ILE A 1 88 ? -17.163 0.789 17.123 1.00 89.69 88 ILE A CA 1
ATOM 692 C C . ILE A 1 88 ? -18.488 1.473 16.758 1.00 89.69 88 ILE A C 1
ATOM 694 O O . ILE A 1 88 ? -18.706 1.777 15.588 1.00 89.69 88 ILE A O 1
ATOM 698 N N . GLU A 1 89 ? -19.369 1.678 17.739 1.00 89.44 89 GLU A N 1
ATOM 699 C CA . GLU A 1 89 ? -20.712 2.235 17.533 1.00 89.44 89 GLU A CA 1
ATOM 700 C C . GLU A 1 89 ? -20.781 3.772 17.567 1.00 89.44 89 GLU A C 1
ATOM 702 O O . GLU A 1 89 ? -21.739 4.332 17.032 1.00 89.44 89 GLU A O 1
ATOM 707 N N . ALA A 1 90 ? -19.811 4.443 18.199 1.00 66.06 90 ALA A N 1
ATOM 708 C CA . ALA A 1 90 ? -19.715 5.908 18.266 1.00 66.06 90 ALA A CA 1
ATOM 709 C C . ALA A 1 90 ? -19.325 6.549 16.923 1.00 66.06 90 ALA A C 1
ATOM 711 O O . ALA A 1 90 ? -19.890 7.627 16.622 1.00 66.06 90 ALA A O 1
#

pLDDT: mean 80.34, std 14.02, range [50.5, 96.19]